Protein AF-A0A9E2DY82-F1 (afdb_monomer_lite)

Secondary structure (DSSP, 8-state):
--B-TT-B-TT-B-TT---TT-B-TT-B-TT-B-TTS-HHHHTTSB-TT-EE-TTPBPPTT--TTTTT-EES--TT--TTSS--PPPPSSS---HHHHHHHHHHHHHTTSS-HHHHHHHHHHTT-

Sequence (125 aa):
GANLSGANLSGLTFYGLNLSGTNLAGAYLYGADLKRLKLSIIGKADLRGAKADADTQWPKGFDPFTAGVIIENVAAFAPGGSAPEPLPAESQVSVADELEKLADLRDRGVLSEEEFAKQKMKLLE

pLDDT: mean 73.88, std 16.03, range [24.8, 89.5]

Foldseek 3Di:
DAECDQPECDLAECAPPQQQQYEPHLYEHELYHAQRPDPNRVVNYQCANYEYEPNRHHHQPDDCVVSNYHYDYCVPPDPPDRPPPDDDDDDDPDLVNVLVVLVVCVVVVVDDPVRSVVVNVVSVD

Radius of gyration: 19.15 Å; chains: 1; bounding box: 29×44×50 Å

Structure (mmCIF, N/CA/C/O backbone):
data_AF-A0A9E2DY82-F1
#
_entry.id   AF-A0A9E2DY82-F1
#
loop_
_atom_site.group_PDB
_atom_site.id
_atom_site.type_symbol
_atom_site.label_atom_id
_atom_site.label_alt_id
_atom_site.label_comp_id
_atom_site.label_asym_id
_atom_site.label_entity_id
_atom_site.label_seq_id
_atom_site.pdbx_PDB_ins_code
_atom_site.Cartn_x
_atom_site.Cartn_y
_atom_site.Cartn_z
_atom_site.occupancy
_atom_site.B_iso_or_equiv
_atom_site.auth_seq_id
_atom_site.auth_comp_id
_atom_site.auth_asym_id
_atom_site.auth_atom_id
_atom_site.pdbx_PDB_model_num
ATOM 1 N N . GLY A 1 1 ? -12.964 -9.161 -13.640 1.00 57.62 1 GLY A N 1
ATOM 2 C CA . GLY A 1 1 ? -11.689 -8.503 -13.321 1.00 57.62 1 GLY A CA 1
ATOM 3 C C . GLY A 1 1 ? -11.072 -7.992 -14.597 1.00 57.62 1 GLY A C 1
ATOM 4 O O . GLY A 1 1 ? -11.188 -8.684 -15.602 1.00 57.62 1 GLY A O 1
ATOM 5 N N . ALA A 1 2 ? -10.467 -6.807 -14.580 1.00 78.44 2 ALA A N 1
ATOM 6 C CA . ALA A 1 2 ? -9.663 -6.336 -15.707 1.00 78.44 2 ALA A CA 1
ATOM 7 C C . ALA A 1 2 ? -8.284 -7.021 -15.687 1.00 78.44 2 ALA A C 1
ATOM 9 O O . ALA A 1 2 ? -7.780 -7.353 -14.612 1.00 78.44 2 ALA A O 1
ATOM 10 N N . ASN A 1 3 ? -7.682 -7.246 -16.858 1.00 84.00 3 ASN A N 1
ATOM 11 C CA . ASN A 1 3 ? -6.301 -7.712 -16.948 1.00 84.00 3 ASN A CA 1
ATOM 12 C C . ASN A 1 3 ? -5.378 -6.513 -17.181 1.00 84.00 3 ASN A C 1
ATOM 14 O O . ASN A 1 3 ? -5.373 -5.940 -18.265 1.00 84.00 3 ASN A O 1
ATOM 18 N N . LEU A 1 4 ? -4.635 -6.138 -16.147 1.00 81.50 4 LEU A N 1
ATOM 19 C CA . LEU A 1 4 ? -3.652 -5.057 -16.135 1.00 81.50 4 LEU A CA 1
ATOM 20 C C . LEU A 1 4 ? -2.255 -5.611 -15.810 1.00 81.50 4 LEU A C 1
ATOM 22 O O . LEU A 1 4 ? -1.402 -4.898 -15.284 1.00 81.50 4 LEU A O 1
ATOM 26 N N . SER A 1 5 ? -2.014 -6.893 -16.100 1.00 86.00 5 SER A N 1
ATOM 27 C CA . SER A 1 5 ? -0.706 -7.508 -15.894 1.00 86.00 5 SER A CA 1
ATOM 28 C C . SER A 1 5 ? 0.361 -6.769 -16.699 1.00 86.00 5 SER A C 1
ATOM 30 O O . SER A 1 5 ? 0.188 -6.580 -17.905 1.00 86.00 5 SER A O 1
ATOM 32 N N . GLY A 1 6 ? 1.451 -6.354 -16.055 1.00 83.12 6 GLY A N 1
ATOM 33 C CA . GLY A 1 6 ? 2.512 -5.576 -16.705 1.00 83.12 6 GLY A CA 1
ATOM 34 C C . GLY A 1 6 ? 2.120 -4.146 -17.097 1.00 83.12 6 GLY A C 1
ATOM 35 O O . GLY A 1 6 ? 2.889 -3.477 -17.786 1.00 83.12 6 GLY A O 1
ATOM 36 N N . ALA A 1 7 ? 0.938 -3.662 -16.698 1.00 86.69 7 ALA A N 1
ATOM 37 C CA . ALA A 1 7 ? 0.521 -2.298 -16.999 1.00 86.69 7 ALA A CA 1
ATOM 38 C C . ALA A 1 7 ? 1.383 -1.283 -16.238 1.00 86.69 7 ALA A C 1
ATOM 40 O O . ALA A 1 7 ? 1.740 -1.495 -15.078 1.00 86.69 7 ALA A O 1
ATOM 41 N N . ASN A 1 8 ? 1.679 -0.155 -16.883 1.00 83.75 8 ASN A N 1
ATOM 42 C CA . ASN A 1 8 ? 2.302 0.975 -16.212 1.00 83.75 8 ASN A CA 1
ATOM 43 C C . ASN A 1 8 ? 1.225 1.834 -15.539 1.00 83.75 8 ASN A C 1
ATOM 45 O O . ASN A 1 8 ? 0.420 2.474 -16.210 1.00 83.75 8 ASN A O 1
ATOM 49 N N . LEU A 1 9 ? 1.217 1.807 -14.213 1.00 81.06 9 LEU A N 1
ATOM 50 C CA . LEU A 1 9 ? 0.270 2.476 -13.327 1.00 81.06 9 LEU A CA 1
ATOM 51 C C . LEU A 1 9 ? 0.976 3.464 -12.385 1.00 81.06 9 LEU A C 1
ATOM 53 O O . LEU A 1 9 ? 0.427 3.863 -11.357 1.00 81.06 9 LEU A O 1
ATOM 57 N N . SER A 1 10 ? 2.203 3.838 -12.738 1.00 81.56 10 SER A N 1
ATOM 58 C CA . SER A 1 10 ? 3.052 4.709 -11.937 1.00 81.56 10 SER A CA 1
ATOM 59 C C . SER A 1 10 ? 2.421 6.097 -11.786 1.00 81.56 10 SER A C 1
ATOM 61 O O . SER A 1 10 ? 1.904 6.654 -12.756 1.00 81.56 10 SER A O 1
ATOM 63 N N . GLY A 1 11 ? 2.440 6.653 -10.575 1.00 75.12 11 GLY A N 1
ATOM 64 C CA . GLY A 1 11 ? 1.909 7.984 -10.261 1.00 75.12 11 GLY A CA 1
ATOM 65 C C . GLY A 1 11 ? 0.383 8.112 -10.324 1.00 75.12 11 GLY A C 1
ATOM 66 O O . GLY A 1 11 ? -0.141 9.217 -10.199 1.00 75.12 11 GLY A O 1
ATOM 67 N N . LEU A 1 12 ? -0.355 7.017 -10.539 1.00 80.88 12 LEU A N 1
ATOM 68 C CA . LEU A 1 12 ? -1.815 7.066 -10.601 1.00 80.88 12 LEU A CA 1
ATOM 69 C C . LEU A 1 12 ? -2.439 7.079 -9.203 1.00 80.88 12 LEU A C 1
ATOM 71 O O . LEU A 1 12 ? -2.032 6.345 -8.302 1.00 80.88 12 LEU A O 1
ATOM 75 N N . THR A 1 13 ? -3.498 7.871 -9.044 1.00 78.56 13 THR A N 1
ATOM 76 C CA . THR A 1 13 ? -4.335 7.873 -7.841 1.00 78.56 13 THR A CA 1
ATOM 77 C C . THR A 1 13 ? -5.499 6.906 -8.019 1.00 78.56 13 THR A C 1
ATOM 79 O O . THR A 1 13 ? -6.373 7.118 -8.858 1.00 78.56 13 THR A O 1
ATOM 82 N N . PHE A 1 14 ? -5.564 5.863 -7.193 1.00 71.25 14 PHE A N 1
ATOM 83 C CA . PHE A 1 14 ? -6.585 4.816 -7.303 1.00 71.25 14 PHE A CA 1
ATOM 84 C C . PHE A 1 14 ? -7.844 5.074 -6.458 1.00 71.25 14 PHE A C 1
ATOM 86 O O . PHE A 1 14 ? -8.596 4.155 -6.137 1.00 71.25 14 PHE A O 1
ATOM 93 N N . TYR A 1 15 ? -8.115 6.329 -6.094 1.00 76.12 15 TYR A N 1
ATOM 94 C CA . TYR A 1 15 ? -9.231 6.694 -5.221 1.00 76.12 15 TYR A CA 1
ATOM 95 C C . TYR A 1 15 ? -10.582 6.147 -5.718 1.00 76.12 15 TYR A C 1
ATOM 97 O O . TYR A 1 15 ? -11.027 6.452 -6.821 1.00 76.12 15 TYR A O 1
ATOM 105 N N . GLY A 1 16 ? -11.246 5.339 -4.884 1.00 63.59 16 GLY A N 1
ATOM 106 C CA . GLY A 1 16 ? -12.587 4.816 -5.167 1.00 63.59 16 GLY A CA 1
ATOM 107 C C . GLY A 1 16 ? -12.667 3.769 -6.286 1.00 63.59 16 GLY A C 1
ATOM 108 O O . GLY A 1 16 ? -13.770 3.326 -6.608 1.00 63.59 16 GLY A O 1
ATOM 109 N N . LEU A 1 17 ? -11.540 3.334 -6.860 1.00 75.69 17 LEU A N 1
ATOM 110 C CA . LEU A 1 17 ? -11.544 2.326 -7.916 1.00 75.69 17 LEU A CA 1
ATOM 111 C C . LEU A 1 17 ? -11.818 0.927 -7.360 1.00 75.69 17 LEU A C 1
ATOM 113 O O . LEU A 1 17 ? -11.239 0.483 -6.366 1.00 75.69 17 LEU A O 1
ATOM 117 N N . ASN A 1 18 ? -12.693 0.197 -8.049 1.00 76.81 18 ASN A N 1
ATOM 118 C CA . ASN A 1 18 ? -12.947 -1.203 -7.755 1.00 76.81 18 ASN A CA 1
ATOM 119 C C . ASN A 1 18 ? -11.945 -2.088 -8.510 1.00 76.81 18 ASN A C 1
ATOM 121 O O . ASN A 1 18 ? -12.213 -2.546 -9.617 1.00 76.81 18 ASN A O 1
ATOM 125 N N . LEU A 1 19 ? -10.790 -2.333 -7.890 1.00 76.06 19 LEU A N 1
ATOM 126 C CA . LEU A 1 19 ? -9.768 -3.269 -8.378 1.00 76.06 19 LEU A CA 1
ATOM 127 C C . LEU A 1 19 ? -10.030 -4.729 -7.954 1.00 76.06 19 LEU A C 1
ATOM 129 O O . LEU A 1 19 ? -9.149 -5.577 -8.077 1.00 76.06 19 LEU A O 1
ATOM 133 N N . SER A 1 20 ? -11.221 -5.045 -7.433 1.00 81.62 20 SER A N 1
ATOM 134 C CA . SER A 1 20 ? -11.528 -6.383 -6.924 1.00 81.62 20 SER A CA 1
ATOM 135 C C . SER A 1 20 ? -11.436 -7.418 -8.046 1.00 81.62 20 SER A C 1
ATOM 137 O O . SER A 1 20 ? -12.207 -7.381 -9.007 1.00 81.62 20 SER A O 1
ATOM 139 N N . GLY A 1 21 ? -10.531 -8.386 -7.899 1.00 81.62 21 GLY A N 1
ATOM 140 C CA . GLY A 1 21 ? -10.309 -9.434 -8.896 1.00 81.62 21 GLY A CA 1
ATOM 141 C C . GLY A 1 21 ? -9.634 -8.937 -10.176 1.00 81.62 21 GLY A C 1
ATOM 142 O O . GLY A 1 21 ? -9.758 -9.587 -11.214 1.00 81.62 21 GLY A O 1
ATOM 143 N N . THR A 1 22 ? -8.986 -7.772 -10.144 1.00 88.00 22 THR A N 1
ATOM 144 C CA . THR A 1 22 ? -8.132 -7.288 -11.233 1.00 88.00 22 THR A CA 1
ATOM 145 C C . THR A 1 22 ? -6.779 -7.992 -11.170 1.00 88.00 22 THR A C 1
ATOM 147 O O . THR A 1 22 ? -6.216 -8.172 -10.090 1.00 88.00 22 THR A O 1
ATOM 150 N N . ASN A 1 23 ? -6.256 -8.388 -12.328 1.00 89.06 23 ASN A N 1
ATOM 151 C CA . ASN A 1 23 ? -4.907 -8.928 -12.430 1.00 89.06 23 ASN A CA 1
ATOM 152 C C . ASN A 1 23 ? -3.915 -7.771 -12.592 1.00 89.06 23 ASN A C 1
ATOM 154 O O . ASN A 1 23 ? -3.929 -7.107 -13.623 1.00 89.06 23 ASN A O 1
ATOM 158 N N . LEU A 1 24 ? -3.090 -7.529 -11.578 1.00 85.38 24 LEU A N 1
ATOM 159 C CA . LEU A 1 24 ? -2.010 -6.538 -11.551 1.00 85.38 24 LEU A CA 1
ATOM 160 C C . LEU A 1 24 ? -0.638 -7.228 -11.486 1.00 85.38 24 LEU A C 1
ATOM 162 O O . LEU A 1 24 ? 0.355 -6.600 -11.120 1.00 85.38 24 LEU A O 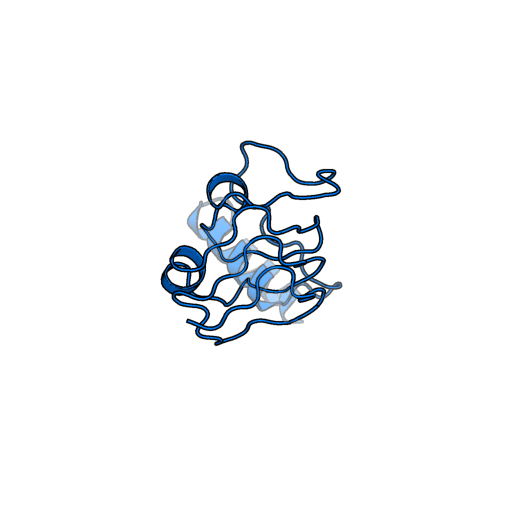1
ATOM 166 N N . ALA A 1 25 ? -0.561 -8.518 -11.828 1.00 88.94 25 ALA A N 1
ATOM 167 C CA . ALA A 1 25 ? 0.687 -9.258 -11.762 1.00 88.94 25 ALA A CA 1
ATOM 168 C C . ALA A 1 25 ? 1.741 -8.597 -12.663 1.00 88.94 25 ALA A C 1
ATOM 170 O O . ALA A 1 25 ? 1.498 -8.346 -13.847 1.00 88.94 25 ALA A O 1
ATOM 171 N N . GLY A 1 26 ? 2.904 -8.271 -12.103 1.00 87.38 26 GLY A N 1
ATOM 172 C CA . GLY A 1 26 ? 3.959 -7.562 -12.833 1.00 87.38 26 GLY A CA 1
ATOM 173 C C . GLY A 1 26 ? 3.676 -6.089 -13.157 1.00 87.38 26 GLY A C 1
ATOM 174 O O . GLY A 1 26 ? 4.452 -5.497 -13.899 1.00 87.38 26 GLY A O 1
ATOM 175 N N . ALA A 1 27 ? 2.582 -5.493 -12.670 1.00 89.50 27 ALA A N 1
ATOM 176 C CA . ALA A 1 27 ? 2.270 -4.086 -12.926 1.00 89.50 27 ALA A CA 1
ATOM 177 C C . ALA A 1 27 ? 3.275 -3.143 -12.245 1.00 89.50 27 ALA A C 1
ATOM 179 O O . ALA A 1 27 ? 3.807 -3.459 -11.182 1.00 89.50 27 ALA A O 1
ATOM 180 N N . TYR A 1 28 ? 3.500 -1.972 -12.836 1.00 88.38 28 TYR A N 1
ATOM 181 C CA . TYR A 1 28 ? 4.381 -0.940 -12.290 1.00 88.38 28 TYR A CA 1
ATOM 182 C C . TYR A 1 28 ? 3.555 0.097 -11.528 1.00 88.38 28 TYR A C 1
ATOM 184 O O . TYR A 1 28 ? 2.731 0.779 -12.127 1.00 88.38 28 TYR A O 1
ATOM 192 N N . LEU A 1 29 ? 3.759 0.202 -10.220 1.00 84.12 29 LEU A N 1
ATOM 193 C CA . LEU A 1 29 ? 3.007 1.035 -9.276 1.00 84.12 29 LEU A CA 1
ATOM 194 C C . LEU A 1 29 ? 3.859 2.161 -8.672 1.00 84.12 29 LEU A C 1
ATOM 196 O O . LEU A 1 29 ? 3.458 2.735 -7.669 1.00 84.12 29 LEU A O 1
ATOM 200 N N . TYR A 1 30 ? 5.013 2.481 -9.259 1.00 85.44 30 TYR A N 1
ATOM 201 C CA . TYR A 1 30 ? 5.941 3.491 -8.739 1.00 85.44 30 TYR A CA 1
ATOM 202 C C . TYR A 1 30 ? 5.233 4.830 -8.471 1.00 85.44 30 TYR A C 1
ATOM 204 O O . TYR A 1 30 ? 4.571 5.366 -9.359 1.00 85.44 30 TYR A O 1
ATOM 212 N N . GLY A 1 31 ? 5.307 5.354 -7.249 1.00 79.94 31 GLY A N 1
ATOM 213 C CA . GLY A 1 31 ? 4.627 6.583 -6.832 1.00 79.94 31 GLY A CA 1
ATOM 214 C C . GLY A 1 31 ? 3.094 6.551 -6.884 1.00 79.94 31 GLY A C 1
ATOM 215 O O . GLY A 1 31 ? 2.464 7.606 -6.844 1.00 79.94 31 GLY A O 1
ATOM 216 N N . ALA A 1 32 ? 2.459 5.384 -7.027 1.00 83.94 32 ALA A N 1
ATOM 217 C CA . ALA A 1 32 ? 1.001 5.292 -7.071 1.00 83.94 32 ALA A CA 1
ATOM 218 C C . ALA A 1 32 ? 0.377 5.553 -5.690 1.00 83.94 32 ALA A C 1
ATOM 220 O O . ALA A 1 32 ? 0.902 5.120 -4.663 1.00 83.94 32 ALA A O 1
ATOM 221 N N . ASP A 1 33 ? -0.791 6.203 -5.662 1.00 83.56 33 ASP A N 1
ATOM 222 C CA . ASP A 1 33 ? -1.539 6.447 -4.425 1.00 83.56 33 ASP A CA 1
ATOM 223 C C . ASP A 1 33 ? -2.724 5.482 -4.287 1.00 83.56 33 ASP A C 1
ATOM 225 O O . ASP A 1 33 ? -3.764 5.624 -4.941 1.00 83.56 33 ASP A O 1
ATOM 229 N N . LEU A 1 34 ? -2.563 4.499 -3.397 1.00 79.94 34 LEU A N 1
ATOM 230 C CA . LEU A 1 34 ? -3.567 3.505 -3.023 1.00 79.94 34 LEU A CA 1
ATOM 231 C C . LEU A 1 34 ? -4.064 3.684 -1.577 1.00 79.94 34 LEU A C 1
ATOM 233 O O . LEU A 1 34 ? -4.843 2.854 -1.104 1.00 79.94 34 LEU A O 1
ATOM 237 N N . LYS A 1 35 ? -3.690 4.763 -0.869 1.00 78.25 35 LYS A N 1
ATOM 238 C CA . LYS A 1 35 ? -4.049 4.990 0.552 1.00 78.25 35 LYS A CA 1
ATOM 239 C C . LYS A 1 35 ? -5.541 4.908 0.820 1.00 78.25 35 LYS A C 1
ATOM 241 O O . LYS A 1 35 ? -5.976 4.466 1.881 1.00 78.25 35 LYS A O 1
ATOM 246 N N . ARG A 1 36 ? -6.331 5.375 -0.145 1.00 74.44 36 ARG A N 1
ATOM 247 C CA . ARG A 1 36 ? -7.791 5.445 -0.052 1.00 74.44 36 ARG A CA 1
ATOM 248 C C . ARG A 1 36 ? -8.502 4.256 -0.698 1.00 74.44 36 ARG A C 1
ATOM 250 O O . ARG A 1 36 ? -9.730 4.275 -0.808 1.00 74.44 36 ARG A O 1
ATOM 257 N N . LEU A 1 37 ? -7.771 3.225 -1.127 1.00 78.94 37 LEU A N 1
ATOM 258 C CA . LEU A 1 37 ? -8.397 1.978 -1.544 1.00 78.94 37 LEU A CA 1
ATOM 259 C C . LEU A 1 37 ? -8.894 1.205 -0.324 1.00 78.94 37 LEU A C 1
ATOM 261 O O . LEU A 1 37 ? -8.244 1.156 0.718 1.00 78.94 37 LEU A O 1
ATOM 265 N N . LYS A 1 38 ? -10.036 0.531 -0.462 1.00 80.50 38 LYS A N 1
ATOM 266 C CA . LYS A 1 38 ? -10.480 -0.397 0.582 1.00 80.50 38 LYS A CA 1
ATOM 267 C C . LYS A 1 38 ? -9.570 -1.625 0.586 1.00 80.50 38 LYS A C 1
ATOM 269 O O . LYS A 1 38 ? -9.370 -2.241 -0.462 1.00 80.50 38 LYS A O 1
ATOM 274 N N . LEU A 1 39 ? -9.122 -2.041 1.772 1.00 76.44 39 LEU A N 1
ATOM 275 C CA . LEU A 1 39 ? -8.293 -3.238 1.957 1.00 76.44 39 LEU A CA 1
ATOM 276 C C . LEU A 1 39 ? -8.927 -4.490 1.322 1.00 76.44 39 LEU A C 1
ATOM 278 O O . LEU A 1 39 ? -8.261 -5.263 0.644 1.00 76.44 39 LEU A O 1
ATOM 282 N N . SER A 1 40 ? -10.250 -4.639 1.448 1.00 82.06 40 SER A N 1
ATOM 283 C CA . SER A 1 40 ? -11.011 -5.754 0.865 1.00 82.06 40 SER A CA 1
ATOM 284 C C . SER A 1 40 ? -11.043 -5.771 -0.670 1.00 82.06 40 SER A C 1
ATOM 286 O O . SER A 1 40 ? -11.409 -6.791 -1.250 1.00 82.06 40 SER A O 1
ATOM 288 N N . ILE A 1 41 ? -10.730 -4.647 -1.325 1.00 81.19 41 ILE A N 1
ATOM 289 C CA . ILE A 1 41 ? -10.668 -4.532 -2.787 1.00 81.19 41 ILE A CA 1
ATOM 290 C C . ILE A 1 41 ? -9.268 -4.925 -3.255 1.00 81.19 41 ILE A C 1
ATOM 292 O O . ILE A 1 41 ? -9.140 -5.835 -4.071 1.00 81.19 41 ILE A O 1
ATOM 296 N N . ILE A 1 42 ? -8.229 -4.286 -2.704 1.00 80.44 42 ILE A N 1
ATOM 297 C CA . ILE A 1 42 ? -6.836 -4.556 -3.087 1.00 80.44 42 ILE A CA 1
ATOM 298 C C . ILE A 1 42 ? -6.391 -5.968 -2.696 1.00 80.44 42 ILE A C 1
ATOM 300 O O . ILE A 1 42 ? -5.696 -6.616 -3.465 1.00 80.44 42 ILE A O 1
ATOM 304 N N . GLY A 1 43 ? -6.874 -6.500 -1.569 1.00 81.38 43 GLY A N 1
ATOM 305 C CA . GLY A 1 43 ? -6.595 -7.876 -1.145 1.00 81.38 43 GLY A CA 1
ATOM 306 C C . GLY A 1 43 ? -7.220 -8.952 -2.042 1.00 81.38 43 GLY A C 1
ATOM 307 O O . GLY A 1 43 ? -6.891 -10.124 -1.907 1.00 81.38 43 GLY A O 1
ATOM 308 N N . LYS A 1 44 ? -8.122 -8.574 -2.959 1.00 85.62 44 LYS A N 1
ATOM 309 C CA . LYS A 1 44 ? -8.663 -9.461 -4.002 1.00 85.62 44 LYS A CA 1
ATOM 310 C C . LYS A 1 44 ? -7.967 -9.285 -5.351 1.00 85.62 44 LYS A C 1
ATOM 312 O O . LYS A 1 44 ? -8.308 -10.004 -6.289 1.00 85.62 44 LYS A O 1
ATOM 317 N N . ALA A 1 45 ? -7.088 -8.297 -5.489 1.00 86.12 45 ALA A N 1
ATOM 318 C CA . ALA A 1 45 ? -6.304 -8.098 -6.696 1.00 86.12 45 ALA A CA 1
ATOM 319 C C . ALA A 1 45 ? -5.065 -9.001 -6.661 1.00 86.12 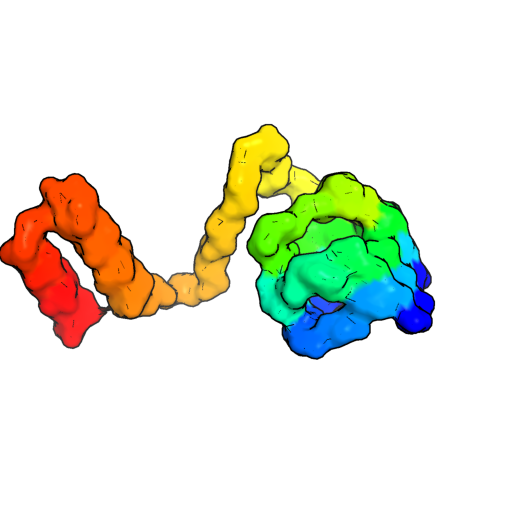45 ALA A C 1
ATOM 321 O O . ALA A 1 45 ? -4.510 -9.270 -5.597 1.00 86.12 45 ALA A O 1
ATOM 322 N N . ASP A 1 46 ? -4.628 -9.464 -7.829 1.00 89.12 46 ASP A N 1
ATOM 323 C CA . ASP A 1 46 ? -3.378 -10.213 -7.940 1.00 89.12 46 ASP A CA 1
ATOM 324 C C . ASP A 1 46 ? -2.221 -9.238 -8.149 1.00 89.12 46 ASP A C 1
ATOM 326 O O . ASP A 1 46 ? -2.106 -8.653 -9.219 1.00 89.12 46 ASP A O 1
ATOM 330 N N . LEU A 1 47 ? -1.395 -9.041 -7.124 1.00 85.12 47 LEU A N 1
ATOM 331 C CA . LEU A 1 47 ? -0.255 -8.116 -7.129 1.00 85.12 47 LEU A CA 1
ATOM 332 C C . LEU A 1 47 ? 1.093 -8.844 -7.215 1.00 85.12 47 LEU A C 1
ATOM 334 O O . LEU A 1 47 ? 2.146 -8.239 -7.012 1.00 85.12 47 LEU A O 1
ATOM 338 N N . ARG A 1 48 ? 1.089 -10.147 -7.517 1.00 89.12 48 ARG A N 1
ATOM 339 C CA . ARG A 1 48 ? 2.314 -10.950 -7.537 1.00 89.12 48 ARG A CA 1
ATOM 340 C C . ARG A 1 48 ? 3.287 -10.430 -8.590 1.00 89.12 48 ARG A C 1
ATOM 342 O O . ARG A 1 48 ? 2.955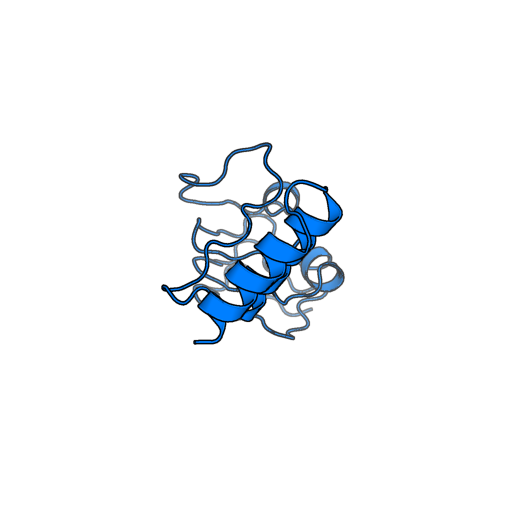 -10.304 -9.767 1.00 89.12 48 ARG A O 1
ATOM 349 N N . GLY A 1 49 ? 4.505 -10.129 -8.161 1.00 86.25 49 GLY A N 1
ATOM 350 C CA . GLY A 1 49 ? 5.546 -9.561 -9.010 1.00 86.25 49 GLY A CA 1
ATOM 351 C C . GLY A 1 49 ? 5.289 -8.116 -9.438 1.00 86.25 49 GLY A C 1
ATOM 352 O O . GLY A 1 49 ? 6.061 -7.607 -10.246 1.00 86.25 49 GLY A O 1
ATOM 353 N N . ALA A 1 50 ? 4.234 -7.457 -8.939 1.00 88.00 50 ALA A N 1
ATOM 354 C CA . ALA A 1 50 ? 4.047 -6.027 -9.157 1.00 88.00 50 ALA A CA 1
ATOM 355 C C . ALA A 1 50 ? 5.240 -5.270 -8.576 1.00 88.00 50 ALA A C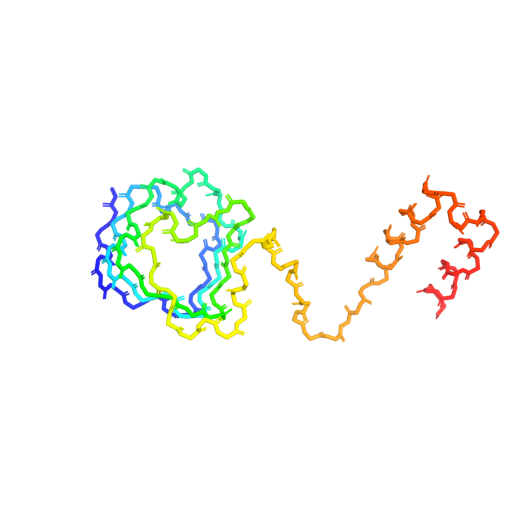 1
ATOM 357 O O . ALA A 1 50 ? 5.788 -5.669 -7.552 1.00 88.00 50 ALA A O 1
ATOM 358 N N . LYS A 1 51 ? 5.653 -4.194 -9.231 1.00 87.56 51 LYS A N 1
ATOM 359 C CA . LYS A 1 51 ? 6.812 -3.402 -8.842 1.00 87.56 51 LYS A CA 1
ATOM 360 C C . LYS A 1 51 ? 6.361 -2.071 -8.280 1.00 87.56 51 LYS A C 1
ATOM 362 O O . LYS A 1 51 ? 5.549 -1.398 -8.900 1.00 87.56 51 LYS A O 1
ATOM 367 N N . ALA A 1 52 ? 6.884 -1.698 -7.128 1.00 85.06 52 ALA A N 1
ATOM 368 C CA . ALA A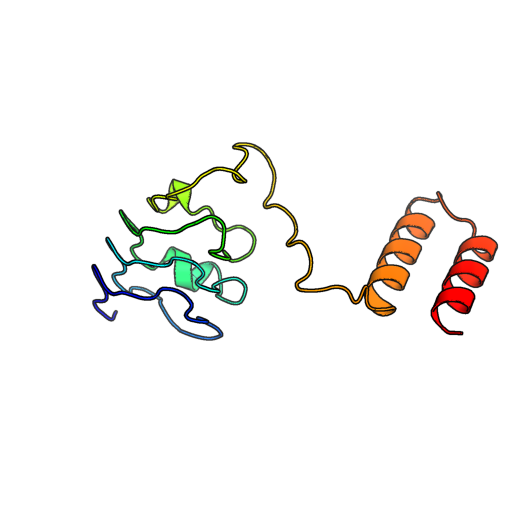 1 52 ? 6.583 -0.442 -6.459 1.00 85.06 52 ALA A CA 1
ATOM 369 C C . ALA A 1 52 ? 7.874 0.167 -5.905 1.00 85.06 52 ALA A C 1
ATOM 371 O O . ALA A 1 52 ? 8.923 -0.469 -5.930 1.00 85.06 52 ALA A O 1
ATOM 372 N N . ASP A 1 53 ? 7.803 1.399 -5.428 1.00 83.25 53 ASP A N 1
ATOM 373 C CA . ASP A 1 53 ? 8.909 2.136 -4.811 1.00 83.25 53 ASP A CA 1
ATOM 374 C C . ASP A 1 53 ? 8.508 2.676 -3.430 1.00 83.25 53 ASP A C 1
ATOM 376 O O . ASP A 1 53 ? 7.403 2.431 -2.939 1.00 83.25 53 ASP A O 1
ATOM 380 N N . ALA A 1 54 ? 9.423 3.408 -2.791 1.00 80.31 54 ALA A N 1
ATOM 381 C CA . ALA A 1 54 ? 9.169 4.091 -1.525 1.00 80.31 54 ALA A CA 1
ATOM 382 C C . ALA A 1 54 ? 8.101 5.198 -1.637 1.00 80.31 54 ALA A C 1
ATOM 384 O O . ALA A 1 54 ? 7.449 5.522 -0.644 1.00 80.31 54 ALA A O 1
ATOM 385 N N . ASP A 1 55 ? 7.901 5.754 -2.832 1.00 78.94 55 ASP A N 1
ATOM 386 C CA . ASP A 1 55 ? 6.881 6.765 -3.109 1.00 78.94 55 ASP A CA 1
ATOM 387 C C . ASP A 1 55 ? 5.475 6.161 -3.232 1.00 78.94 55 ASP A C 1
ATOM 389 O O . ASP A 1 55 ? 4.476 6.870 -3.098 1.00 78.94 55 ASP A O 1
ATOM 393 N N . THR A 1 56 ? 5.365 4.846 -3.429 1.00 82.25 56 THR A N 1
ATOM 394 C CA . THR A 1 56 ? 4.085 4.144 -3.538 1.00 82.25 56 THR A CA 1
ATOM 395 C C . THR A 1 56 ? 3.366 4.113 -2.192 1.00 82.25 56 THR A C 1
ATOM 397 O O . THR A 1 56 ? 3.868 3.596 -1.192 1.00 82.25 56 THR A O 1
ATOM 400 N N . GLN A 1 57 ? 2.140 4.624 -2.166 1.00 84.00 57 GLN A N 1
ATOM 401 C CA . GLN A 1 57 ? 1.369 4.776 -0.943 1.00 84.00 57 GLN A CA 1
ATOM 402 C C . GLN A 1 57 ? 0.320 3.668 -0.809 1.00 84.00 57 GLN A C 1
ATOM 404 O O . GLN A 1 57 ? -0.614 3.581 -1.603 1.00 84.00 57 GLN A O 1
ATOM 409 N N . TRP A 1 58 ? 0.435 2.838 0.226 1.00 81.56 58 TRP A N 1
ATOM 410 C CA . TRP A 1 58 ? -0.457 1.696 0.454 1.00 81.56 58 TRP A CA 1
ATOM 411 C C . TRP A 1 58 ? -1.603 2.026 1.422 1.00 81.56 58 TRP A C 1
ATOM 413 O O . TRP A 1 58 ? -1.466 2.912 2.271 1.00 81.56 58 TRP A O 1
ATOM 423 N N . PRO A 1 59 ? -2.748 1.324 1.332 1.00 78.50 59 PRO A N 1
ATOM 424 C CA . PRO A 1 59 ? -3.819 1.479 2.305 1.00 78.50 59 PRO A CA 1
ATOM 425 C C . PRO A 1 59 ? -3.401 0.948 3.681 1.00 78.50 59 PRO A C 1
ATOM 427 O O . PRO A 1 59 ? -2.617 0.006 3.803 1.00 78.50 59 PRO A O 1
ATOM 430 N N . LYS A 1 60 ? -3.954 1.545 4.741 1.00 78.44 60 LYS A N 1
ATOM 431 C CA . LYS A 1 60 ? -3.645 1.164 6.126 1.00 78.44 60 LYS A CA 1
ATOM 432 C C . LYS A 1 60 ? -3.963 -0.319 6.367 1.00 78.44 60 LYS A C 1
ATOM 434 O O . LYS A 1 60 ? -5.079 -0.763 6.100 1.00 78.44 60 LYS A O 1
ATOM 439 N N . GLY A 1 61 ? -2.989 -1.058 6.900 1.00 78.38 61 GLY A N 1
ATOM 440 C CA . GLY A 1 61 ? -3.108 -2.495 7.180 1.00 78.38 61 GLY A CA 1
ATOM 441 C C . GLY A 1 61 ? -2.940 -3.403 5.957 1.00 78.38 61 GLY A C 1
ATOM 442 O O . GLY A 1 61 ? -3.305 -4.572 6.029 1.00 78.38 61 GLY A O 1
ATOM 443 N N . PHE A 1 62 ? -2.445 -2.878 4.832 1.00 80.50 62 PHE A N 1
ATOM 444 C CA . PHE A 1 62 ? -2.059 -3.683 3.679 1.00 80.50 62 PHE A CA 1
ATOM 445 C C . PHE A 1 62 ? -0.557 -3.960 3.679 1.00 80.50 62 PHE A C 1
ATOM 447 O O . PHE A 1 62 ? 0.244 -3.028 3.731 1.00 80.50 62 PHE A O 1
ATOM 454 N N . ASP A 1 63 ? -0.194 -5.233 3.539 1.00 82.75 63 ASP A N 1
ATOM 455 C CA . ASP A 1 63 ? 1.192 -5.682 3.451 1.00 82.75 63 ASP A CA 1
ATOM 456 C C . ASP A 1 63 ? 1.576 -5.980 1.990 1.00 82.75 63 ASP A C 1
ATOM 458 O O . ASP A 1 63 ? 1.240 -7.053 1.471 1.00 82.75 63 ASP A O 1
ATOM 462 N N . PRO A 1 64 ? 2.308 -5.081 1.302 1.00 77.88 64 PRO A N 1
ATOM 463 C CA . PRO A 1 64 ? 2.708 -5.300 -0.090 1.00 77.88 64 PRO A CA 1
ATOM 464 C C . PRO A 1 64 ? 3.631 -6.513 -0.254 1.00 77.88 64 PRO A C 1
ATOM 466 O O . PRO A 1 64 ? 3.517 -7.253 -1.228 1.00 77.88 64 PRO A O 1
ATOM 469 N N . PHE A 1 65 ? 4.481 -6.784 0.736 1.00 80.56 65 PHE A N 1
ATOM 470 C CA . PHE A 1 65 ? 5.384 -7.938 0.742 1.00 80.56 65 PHE A CA 1
ATOM 471 C C . PHE A 1 65 ? 4.618 -9.262 0.751 1.00 80.56 65 PHE A C 1
ATOM 473 O O . PHE A 1 65 ? 4.904 -10.151 -0.049 1.00 80.56 65 PHE A O 1
ATOM 480 N N . THR A 1 66 ? 3.593 -9.373 1.600 1.00 82.69 66 THR A N 1
ATOM 481 C CA . THR A 1 66 ? 2.726 -10.560 1.678 1.00 82.69 66 THR A CA 1
ATOM 482 C C . THR A 1 66 ? 1.896 -10.735 0.408 1.00 82.69 66 THR A C 1
ATOM 484 O O . THR A 1 66 ? 1.624 -11.859 -0.008 1.00 82.69 66 THR A O 1
ATOM 487 N N . ALA A 1 67 ? 1.533 -9.632 -0.250 1.00 80.69 67 ALA A N 1
ATOM 488 C CA . ALA A 1 67 ? 0.846 -9.650 -1.538 1.00 80.69 67 ALA A CA 1
ATOM 489 C C . ALA A 1 67 ? 1.756 -10.034 -2.728 1.00 80.69 67 ALA A C 1
ATOM 491 O O . ALA A 1 67 ? 1.262 -10.216 -3.842 1.00 80.69 67 ALA A O 1
ATOM 492 N N . GLY A 1 68 ? 3.069 -10.186 -2.510 1.00 84.81 68 GLY A N 1
ATOM 493 C CA . GLY A 1 68 ? 4.043 -10.539 -3.544 1.00 84.81 68 GLY A CA 1
ATOM 494 C C . GLY A 1 68 ? 4.537 -9.351 -4.372 1.00 84.81 68 GLY A C 1
ATOM 495 O O . GLY A 1 68 ? 5.038 -9.561 -5.476 1.00 84.81 68 GLY A O 1
ATOM 496 N N . VAL A 1 69 ? 4.389 -8.125 -3.864 1.00 85.12 69 VAL A N 1
ATOM 497 C CA . VAL A 1 69 ? 4.904 -6.903 -4.491 1.00 85.12 69 VAL A CA 1
ATOM 498 C C . VAL A 1 69 ? 6.409 -6.791 -4.251 1.00 85.12 69 VAL A C 1
ATOM 500 O O . VAL A 1 69 ? 6.906 -7.011 -3.147 1.00 85.12 69 VAL A O 1
ATOM 503 N N . ILE A 1 70 ? 7.133 -6.409 -5.293 1.00 85.75 70 ILE A N 1
ATOM 504 C CA . ILE A 1 70 ? 8.563 -6.134 -5.292 1.00 85.75 70 ILE A CA 1
ATOM 505 C C . ILE A 1 70 ? 8.748 -4.625 -5.119 1.00 85.75 70 ILE A C 1
ATOM 507 O O . ILE A 1 70 ? 8.458 -3.852 -6.028 1.00 85.75 70 ILE A O 1
ATOM 511 N N . ILE A 1 71 ? 9.234 -4.197 -3.955 1.00 80.44 71 ILE A N 1
ATOM 512 C CA . ILE A 1 71 ? 9.586 -2.794 -3.710 1.00 80.44 71 ILE A CA 1
ATOM 513 C C . ILE A 1 71 ? 11.032 -2.580 -4.180 1.00 80.44 71 ILE A C 1
ATOM 515 O O . ILE A 1 71 ? 11.976 -3.068 -3.558 1.00 80.44 71 ILE A O 1
ATOM 519 N N . GLU A 1 72 ? 11.217 -1.879 -5.294 1.00 73.38 72 GLU A N 1
ATOM 520 C CA . GLU A 1 72 ? 12.523 -1.458 -5.797 1.00 73.38 72 GLU A CA 1
ATOM 521 C C . GLU A 1 72 ? 12.874 -0.112 -5.130 1.00 73.38 72 GLU A C 1
ATOM 523 O O . GLU A 1 72 ? 12.081 0.821 -5.162 1.00 73.38 72 GLU A O 1
ATOM 528 N N . ASN A 1 73 ? 14.049 -0.025 -4.487 1.00 62.50 73 ASN A N 1
ATOM 529 C CA . ASN A 1 73 ? 14.482 1.070 -3.593 1.00 62.50 73 ASN A CA 1
ATOM 530 C C . ASN A 1 73 ? 13.866 1.047 -2.169 1.00 62.50 73 ASN A C 1
ATOM 532 O O . ASN A 1 73 ? 13.104 1.918 -1.762 1.00 62.50 73 ASN A O 1
ATOM 536 N N . VAL A 1 74 ? 14.265 0.048 -1.373 1.00 56.00 74 VAL A N 1
ATOM 537 C CA . VAL A 1 74 ? 13.827 -0.205 0.021 1.00 56.00 74 VAL A CA 1
ATOM 538 C C . VAL A 1 74 ? 14.373 0.796 1.062 1.00 56.00 74 VAL A C 1
ATOM 540 O O . VAL A 1 74 ? 14.203 0.586 2.257 1.00 56.00 74 VAL A O 1
ATOM 543 N N . ALA A 1 75 ? 14.976 1.922 0.663 1.00 49.44 75 ALA A N 1
ATOM 544 C CA . ALA A 1 75 ? 15.689 2.828 1.577 1.00 49.44 75 ALA A CA 1
ATOM 545 C C . ALA A 1 75 ? 14.875 3.336 2.796 1.00 49.44 75 ALA A C 1
ATOM 547 O O . ALA A 1 75 ? 15.476 3.751 3.783 1.00 49.44 75 ALA A O 1
ATOM 548 N N . ALA A 1 76 ? 13.538 3.256 2.773 1.00 48.16 76 ALA A N 1
ATOM 549 C CA . ALA A 1 76 ? 12.662 3.640 3.885 1.00 48.16 76 ALA A CA 1
ATOM 550 C C . ALA A 1 76 ? 11.851 2.484 4.515 1.00 48.16 76 ALA A C 1
ATOM 552 O O . ALA A 1 76 ? 11.112 2.710 5.473 1.00 48.16 76 ALA A O 1
ATOM 553 N N . PHE A 1 77 ? 11.954 1.250 4.007 1.00 45.59 77 PHE A N 1
ATOM 554 C CA . PHE A 1 77 ? 11.086 0.153 4.443 1.00 45.59 77 PHE A CA 1
ATOM 555 C C . PHE A 1 77 ? 11.766 -0.707 5.518 1.00 45.59 77 PHE A C 1
ATOM 557 O O . PHE A 1 77 ? 12.352 -1.750 5.233 1.00 45.59 77 PHE A O 1
ATOM 564 N N . ALA A 1 78 ? 11.714 -0.261 6.775 1.00 40.16 78 ALA A N 1
ATOM 565 C CA . ALA A 1 78 ? 12.166 -1.066 7.907 1.00 40.16 78 ALA A CA 1
ATOM 566 C C . ALA A 1 78 ? 11.210 -2.261 8.130 1.00 40.16 78 ALA A C 1
ATOM 568 O O . ALA A 1 78 ? 10.015 -2.047 8.358 1.00 40.16 78 ALA A O 1
ATOM 569 N N . PRO A 1 79 ? 11.692 -3.520 8.102 1.00 37.03 79 PRO A N 1
ATOM 570 C CA . PRO A 1 79 ? 10.850 -4.680 8.359 1.00 37.03 79 PRO A CA 1
ATOM 571 C C . PRO A 1 79 ? 10.623 -4.788 9.871 1.00 37.03 79 PRO A C 1
ATOM 573 O O . PRO A 1 79 ? 11.515 -5.185 10.615 1.00 37.03 79 PRO A O 1
ATOM 576 N N . GLY A 1 80 ? 9.440 -4.392 10.340 1.00 41.09 80 GLY A N 1
ATOM 577 C CA . GLY A 1 80 ? 9.049 -4.521 11.752 1.00 41.09 80 GLY A CA 1
ATOM 578 C C . GLY A 1 80 ? 8.323 -3.320 12.356 1.00 41.09 80 GLY A C 1
ATOM 579 O O . GLY A 1 80 ? 7.858 -3.409 13.488 1.00 41.09 80 GLY A O 1
ATOM 580 N N . GLY A 1 81 ? 8.189 -2.211 11.629 1.00 35.94 81 GLY A N 1
ATOM 581 C CA . GLY A 1 81 ? 7.355 -1.091 12.051 1.00 35.94 81 GLY A CA 1
ATOM 582 C C . GLY A 1 81 ? 5.978 -1.191 11.416 1.00 35.94 81 GLY A C 1
ATOM 583 O O . GLY A 1 81 ? 5.879 -1.305 10.195 1.00 35.94 81 GLY A O 1
ATOM 584 N N . SER A 1 82 ? 4.917 -1.100 12.223 1.00 37.41 82 SER A N 1
ATOM 585 C CA . SER A 1 82 ? 3.637 -0.550 11.765 1.00 37.41 82 SER A CA 1
ATOM 586 C C . SER A 1 82 ? 3.922 0.578 10.779 1.00 37.41 82 SER A C 1
ATOM 588 O O . SER A 1 82 ? 4.765 1.420 11.091 1.00 37.41 82 SER A O 1
ATOM 590 N N . ALA A 1 83 ? 3.283 0.524 9.605 1.00 43.50 83 ALA A N 1
ATOM 591 C CA . ALA A 1 83 ? 3.426 1.478 8.507 1.00 43.50 83 ALA A CA 1
ATOM 592 C C . ALA A 1 83 ? 3.887 2.859 9.002 1.00 43.50 83 ALA A C 1
ATOM 594 O O . ALA A 1 83 ? 3.229 3.378 9.911 1.00 43.50 83 ALA A O 1
ATOM 595 N N . PRO A 1 84 ? 4.970 3.451 8.454 1.00 35.81 84 PRO A N 1
ATOM 596 C CA . PRO A 1 84 ? 5.309 4.820 8.798 1.00 35.81 84 PRO A CA 1
ATOM 597 C C . PRO A 1 84 ? 4.055 5.652 8.549 1.00 35.81 84 PRO A C 1
ATOM 599 O O . PRO A 1 84 ? 3.529 5.693 7.433 1.00 35.81 84 PRO A O 1
ATOM 602 N N . GLU A 1 85 ? 3.517 6.216 9.628 1.00 34.50 85 GLU A N 1
ATOM 603 C CA . GLU A 1 85 ? 2.470 7.218 9.558 1.00 34.50 85 GLU A CA 1
ATOM 604 C C . GLU A 1 85 ? 2.941 8.237 8.514 1.00 34.50 85 GLU A C 1
ATOM 606 O O . GLU A 1 85 ? 4.098 8.668 8.584 1.00 34.50 85 GLU A O 1
ATOM 611 N N . PRO A 1 86 ? 2.155 8.497 7.456 1.00 35.88 86 PRO A N 1
ATOM 612 C CA . PRO A 1 86 ? 2.654 9.247 6.321 1.00 35.88 86 PRO A CA 1
ATOM 613 C C . PRO A 1 86 ? 3.105 10.614 6.820 1.00 35.88 86 PRO A C 1
ATOM 615 O O . PRO A 1 86 ? 2.286 11.386 7.316 1.00 35.88 86 PRO A O 1
ATOM 618 N N . LEU A 1 87 ? 4.401 10.910 6.678 1.00 24.80 87 LEU A N 1
ATOM 619 C CA . LEU A 1 87 ? 4.871 12.280 6.806 1.00 24.80 87 LEU A CA 1
ATOM 620 C C . LEU A 1 87 ? 4.022 13.130 5.848 1.00 24.80 87 LEU A C 1
ATOM 622 O O . LEU A 1 87 ? 3.826 12.732 4.691 1.00 24.80 87 LEU A O 1
ATOM 626 N N . PRO A 1 88 ? 3.448 14.239 6.339 1.00 32.62 88 PRO A N 1
ATOM 627 C CA . PRO A 1 88 ? 2.531 15.047 5.564 1.00 32.62 88 PRO A CA 1
ATOM 628 C C . PRO A 1 88 ? 3.267 15.566 4.334 1.00 32.62 88 PRO A C 1
ATOM 630 O O . PRO A 1 88 ? 4.405 16.034 4.421 1.00 32.62 88 PRO A O 1
ATOM 633 N N . ALA A 1 89 ? 2.598 15.480 3.187 1.00 39.72 89 ALA A N 1
ATOM 634 C CA . ALA A 1 89 ? 2.960 16.288 2.041 1.00 39.72 89 ALA A CA 1
ATOM 635 C C . ALA A 1 89 ? 2.991 17.749 2.513 1.00 39.72 89 ALA A C 1
ATOM 637 O O . ALA A 1 89 ? 1.981 18.273 2.967 1.00 39.72 89 ALA A O 1
ATOM 638 N N . GLU A 1 90 ? 4.176 18.348 2.469 1.00 33.12 90 GLU A N 1
ATOM 639 C CA . GLU A 1 90 ? 4.389 19.793 2.435 1.00 33.12 90 GLU A CA 1
ATOM 640 C C . GLU A 1 90 ? 3.688 20.601 3.546 1.00 33.12 90 GLU A C 1
ATOM 642 O O . GLU A 1 90 ? 2.629 21.188 3.373 1.00 33.12 90 GLU A O 1
ATOM 647 N N . SER A 1 91 ? 4.362 20.691 4.695 1.00 39.47 91 SER A N 1
ATOM 648 C CA . SER A 1 91 ? 4.469 21.913 5.506 1.00 39.47 91 SER A CA 1
ATOM 649 C C . SER A 1 91 ? 3.207 22.777 5.682 1.00 39.47 91 SER A C 1
ATOM 651 O O . SER A 1 91 ? 3.268 23.985 5.472 1.00 39.47 91 SER A O 1
ATOM 653 N N . GLN A 1 92 ? 2.109 22.202 6.171 1.00 41.38 92 GLN A N 1
ATOM 654 C CA . GLN A 1 92 ? 1.148 22.907 7.028 1.00 41.38 92 GLN A CA 1
ATOM 655 C C . GLN A 1 92 ? 0.629 21.920 8.077 1.00 41.38 92 GLN A C 1
ATOM 657 O O . GLN A 1 92 ? -0.272 21.128 7.804 1.00 41.38 92 GLN A O 1
ATOM 662 N N . VAL A 1 93 ? 1.212 21.939 9.282 1.00 53.59 93 VAL A N 1
ATOM 663 C CA . VAL A 1 93 ? 0.585 21.290 10.441 1.00 53.59 93 VAL A CA 1
ATOM 664 C C . VAL A 1 93 ? -0.747 22.002 10.640 1.00 53.59 93 VAL A C 1
ATOM 666 O O . VAL A 1 93 ? -0.791 23.186 10.969 1.00 53.59 93 VAL A O 1
ATOM 669 N N . SER A 1 94 ? -1.838 21.319 10.307 1.00 57.62 94 SER A N 1
ATOM 670 C CA . SER A 1 94 ? -3.169 21.898 10.425 1.00 57.62 94 SER A CA 1
ATOM 671 C C . SER A 1 94 ? -3.482 22.068 11.906 1.00 57.62 94 SER A C 1
ATOM 673 O O . SER A 1 94 ? -3.256 21.154 12.693 1.00 57.62 94 SER A O 1
ATOM 675 N N . VAL A 1 95 ? -4.057 23.211 12.284 1.00 68.62 95 VAL A N 1
ATOM 676 C CA . VAL A 1 95 ? -4.471 23.504 13.670 1.00 68.62 95 VAL A CA 1
ATOM 677 C C . VAL A 1 95 ? -5.301 22.353 14.266 1.00 68.62 95 VAL A C 1
ATOM 679 O O . VAL A 1 95 ? -5.193 22.056 15.450 1.00 68.62 95 VAL A O 1
ATOM 682 N N . ALA A 1 96 ? -6.072 21.642 13.436 1.00 70.56 96 ALA A N 1
ATOM 683 C CA . ALA A 1 96 ? -6.832 20.453 13.823 1.00 70.56 96 ALA A CA 1
ATOM 684 C C . ALA A 1 96 ? -5.963 19.284 14.333 1.00 70.56 96 ALA A C 1
ATOM 686 O O . ALA A 1 96 ? -6.301 18.689 15.353 1.00 70.56 96 ALA A O 1
ATOM 687 N N . ASP A 1 97 ? -4.842 18.994 13.672 1.00 70.00 97 ASP A N 1
ATOM 688 C CA . ASP A 1 97 ? -3.904 17.927 14.055 1.00 70.00 97 ASP A CA 1
ATOM 689 C C . ASP A 1 97 ? -3.207 18.258 15.382 1.00 70.00 97 ASP A C 1
ATOM 691 O O . ASP A 1 97 ? -3.052 17.410 16.263 1.00 70.00 97 ASP A O 1
ATOM 695 N N . GLU A 1 98 ? -2.831 19.526 15.572 1.00 75.94 98 GLU A N 1
ATOM 696 C CA . GLU A 1 98 ? -2.187 19.966 16.809 1.00 75.94 98 GLU A CA 1
ATOM 697 C C . GLU A 1 98 ? -3.173 19.962 17.991 1.00 75.94 98 GLU A C 1
ATOM 699 O O . GLU A 1 98 ? -2.810 19.562 19.098 1.00 75.94 98 GLU A O 1
ATOM 704 N N . LEU A 1 99 ? -4.449 20.296 17.758 1.00 76.69 99 LEU A N 1
ATOM 705 C CA . LEU A 1 99 ? -5.512 20.152 18.758 1.00 76.69 99 LEU A CA 1
ATOM 706 C C . LEU A 1 99 ? -5.774 18.691 19.139 1.00 76.69 99 LEU A C 1
ATOM 708 O O . LEU A 1 99 ? -5.998 18.412 20.319 1.00 76.69 99 LEU A O 1
ATOM 712 N N . GLU A 1 100 ? -5.733 17.768 18.176 1.00 81.06 100 GLU A N 1
ATOM 713 C CA . GLU A 1 100 ? -5.897 16.333 18.431 1.00 81.06 100 GLU A CA 1
ATOM 714 C C . GLU A 1 100 ? -4.742 15.795 19.287 1.00 81.06 100 GLU A C 1
ATOM 716 O O . GLU A 1 100 ? -4.965 15.125 20.298 1.00 81.06 100 GLU A O 1
ATOM 721 N N . LYS A 1 101 ? -3.508 16.204 18.978 1.00 79.56 101 LYS A N 1
ATOM 722 C CA . LYS A 1 101 ? -2.320 15.846 19.761 1.00 79.56 101 LYS A CA 1
ATOM 723 C C . LYS A 1 101 ? -2.358 16.400 21.185 1.00 79.56 101 LYS A C 1
ATOM 725 O O . LYS A 1 101 ? -1.976 15.716 22.133 1.00 79.56 101 LYS A O 1
ATOM 730 N N . LEU A 1 102 ? -2.831 17.633 21.362 1.00 81.25 102 LEU A N 1
ATOM 731 C CA . LEU A 1 102 ? -3.020 18.213 22.692 1.00 81.25 102 LEU A CA 1
ATOM 732 C C . LEU A 1 102 ? -4.103 17.466 23.483 1.00 81.25 102 LEU A C 1
ATOM 734 O O . LEU A 1 102 ? -3.974 17.316 24.699 1.00 81.25 102 LEU A O 1
ATOM 738 N N . ALA A 1 103 ? -5.153 16.985 22.809 1.00 80.38 103 ALA A N 1
ATOM 739 C CA . ALA A 1 103 ? -6.225 16.229 23.446 1.00 80.38 103 ALA A CA 1
ATOM 740 C C . ALA A 1 103 ? -5.733 14.855 23.927 1.00 80.38 103 ALA A C 1
ATOM 742 O O . ALA A 1 103 ? -6.049 14.483 25.057 1.00 80.38 103 ALA A O 1
ATOM 743 N N . ASP A 1 104 ? -4.905 14.165 23.135 1.00 82.50 104 ASP A N 1
ATOM 744 C CA . ASP A 1 104 ? -4.227 12.918 23.530 1.00 82.50 104 ASP A CA 1
ATOM 745 C C . ASP A 1 104 ? -3.328 13.123 24.759 1.00 82.50 104 ASP A C 1
ATOM 747 O O . ASP A 1 104 ? -3.397 12.378 25.736 1.00 82.50 104 ASP A O 1
ATOM 751 N N . LEU A 1 105 ? -2.521 14.188 24.763 1.00 80.69 105 LEU A N 1
ATOM 752 C CA . LEU A 1 105 ? -1.618 14.487 25.879 1.00 80.69 105 LEU A CA 1
ATOM 753 C C . LEU A 1 105 ? -2.366 14.826 27.175 1.00 80.69 105 LEU A C 1
ATOM 755 O O . LEU A 1 105 ? -1.904 14.472 28.263 1.00 80.69 105 LEU A O 1
ATOM 759 N N . ARG A 1 106 ? -3.523 15.487 27.068 1.00 81.31 106 ARG A N 1
ATOM 760 C CA . ARG A 1 106 ? -4.419 15.729 28.204 1.00 81.31 106 ARG A CA 1
ATOM 761 C C . ARG A 1 106 ? -5.033 14.424 28.712 1.00 81.31 106 ARG A C 1
ATOM 763 O O . ARG A 1 106 ? -5.052 14.206 29.917 1.00 81.31 106 ARG A O 1
ATOM 770 N N . ASP A 1 107 ? -5.515 13.561 27.817 1.00 81.62 107 ASP A N 1
ATOM 771 C CA . ASP A 1 107 ? -6.133 12.274 28.182 1.00 81.62 107 ASP A CA 1
ATOM 772 C C . ASP A 1 107 ? -5.142 11.357 28.916 1.00 81.62 107 ASP A C 1
ATOM 774 O O . ASP A 1 107 ? -5.471 10.685 29.890 1.00 81.62 107 ASP A O 1
ATOM 778 N N . ARG A 1 108 ? -3.867 11.444 28.529 1.00 81.75 108 ARG A N 1
ATOM 779 C CA . ARG A 1 108 ? -2.748 10.749 29.176 1.00 81.75 108 ARG A CA 1
ATOM 780 C C . ARG A 1 108 ? -2.280 11.394 30.486 1.00 81.75 108 ARG A C 1
ATOM 782 O O . ARG A 1 108 ? -1.334 10.893 31.092 1.00 81.75 108 ARG A O 1
ATOM 789 N N . GLY A 1 109 ? -2.893 12.502 30.911 1.00 79.56 109 GLY A N 1
ATOM 790 C CA . GLY A 1 109 ? -2.544 13.231 32.135 1.00 79.56 109 GLY A CA 1
ATOM 791 C C . GLY A 1 109 ? -1.189 13.943 32.084 1.00 79.56 109 GLY A C 1
ATOM 792 O O . GLY A 1 109 ? -0.663 14.334 33.123 1.00 79.56 109 GLY A O 1
ATOM 793 N N . VAL A 1 110 ? -0.606 14.094 30.890 1.00 84.25 110 VAL A N 1
ATOM 794 C CA . VAL A 1 110 ? 0.684 14.772 30.675 1.00 84.25 110 VAL A CA 1
ATOM 795 C C . VAL A 1 110 ? 0.498 16.290 30.651 1.00 84.25 110 VAL A C 1
ATOM 797 O O . VAL A 1 110 ? 1.393 17.027 31.056 1.00 84.25 110 VAL A O 1
ATOM 800 N N . LEU A 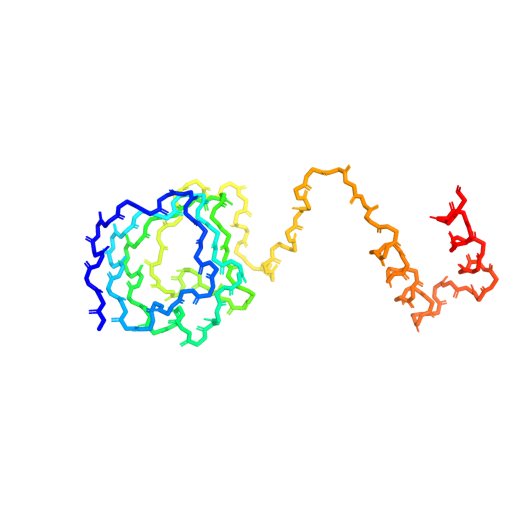1 111 ? -0.673 16.756 30.204 1.00 76.94 111 LEU A N 1
ATOM 801 C CA . LEU A 1 111 ? -1.063 18.163 30.246 1.00 76.94 111 LEU A CA 1
ATOM 802 C C . LEU A 1 111 ? -2.238 18.390 31.201 1.00 76.94 111 LEU A C 1
ATOM 804 O O . LEU A 1 111 ? -3.278 17.742 31.092 1.00 76.94 111 LEU A O 1
ATOM 808 N N . SER A 1 112 ? -2.091 19.389 32.069 1.00 84.06 112 SER A N 1
ATOM 809 C CA . SER A 1 112 ? -3.196 19.958 32.844 1.00 84.06 112 SER A CA 1
ATOM 810 C C . SER A 1 112 ? -4.145 20.750 31.939 1.00 84.06 112 SER A C 1
ATOM 812 O O . SER A 1 112 ? -3.725 21.300 30.918 1.00 84.06 112 SER A O 1
ATOM 814 N N . GLU A 1 113 ? -5.417 20.873 32.333 1.00 80.25 113 GLU A N 1
ATOM 815 C CA . GLU A 1 113 ? -6.429 21.610 31.554 1.00 80.25 113 GLU A CA 1
ATOM 816 C C . GLU A 1 113 ? -6.023 23.064 31.253 1.00 80.25 113 GLU A C 1
ATOM 818 O O . GLU A 1 113 ? -6.314 23.573 30.171 1.00 80.25 113 GLU A O 1
ATOM 823 N N . GLU A 1 114 ? -5.292 23.713 32.164 1.00 83.25 114 GLU A N 1
ATOM 824 C CA . GLU A 1 114 ? -4.798 25.083 31.980 1.00 83.25 114 GLU A CA 1
ATOM 825 C C . GLU A 1 114 ? -3.742 25.189 30.864 1.00 83.25 114 GLU A C 1
ATOM 827 O O . GLU A 1 114 ? -3.786 26.102 30.037 1.00 83.25 114 GLU A O 1
ATOM 832 N N . GLU A 1 115 ? -2.826 24.222 30.789 1.00 83.56 115 GLU A N 1
ATOM 833 C CA . GLU A 1 115 ? -1.775 24.181 29.766 1.00 83.56 115 GLU A CA 1
ATOM 834 C C . GLU A 1 115 ? -2.356 23.805 28.400 1.00 83.56 115 GLU A C 1
ATOM 836 O O . GLU A 1 115 ? -1.980 24.378 27.376 1.00 83.56 115 GLU A O 1
ATOM 841 N N . PHE A 1 116 ? -3.356 22.918 28.383 1.00 82.50 116 PHE A N 1
ATOM 842 C CA . PHE A 1 116 ? -4.106 22.593 27.172 1.00 82.50 116 PHE A CA 1
ATOM 843 C C . PHE A 1 116 ? -4.812 23.834 26.611 1.00 82.50 116 PHE A C 1
ATOM 845 O O . PHE A 1 116 ? -4.752 24.084 25.407 1.00 82.50 116 PHE A O 1
ATOM 852 N N . ALA A 1 117 ? -5.443 24.640 27.472 1.00 84.00 117 ALA A N 1
ATOM 853 C CA . ALA A 1 117 ? -6.140 25.854 27.062 1.00 84.00 117 ALA A CA 1
ATOM 854 C C . ALA A 1 117 ? -5.181 26.919 26.504 1.00 84.00 117 ALA A C 1
ATOM 856 O O . ALA A 1 117 ? -5.459 27.478 25.443 1.00 84.00 117 ALA A O 1
ATOM 857 N N . LYS A 1 118 ? -4.032 27.158 27.155 1.00 85.44 118 LYS A N 1
ATOM 858 C CA . LYS A 1 118 ? -3.008 28.098 26.655 1.00 85.44 118 LYS A CA 1
ATOM 859 C C . LYS A 1 118 ? -2.473 27.675 25.291 1.00 85.44 118 LYS A C 1
ATOM 861 O O . LYS A 1 118 ? -2.377 28.502 24.386 1.00 85.44 118 LYS A O 1
ATOM 866 N N . GLN A 1 119 ? -2.159 26.390 25.132 1.00 79.12 119 GLN A N 1
ATOM 867 C CA . GLN A 1 119 ? -1.602 25.880 23.883 1.00 79.12 119 GLN A CA 1
ATOM 868 C C . GLN A 1 119 ? -2.645 25.915 22.760 1.00 79.12 119 GLN A C 1
ATOM 870 O O . GLN A 1 119 ? -2.344 26.374 21.663 1.00 79.12 119 GLN A O 1
ATOM 875 N N . LYS A 1 120 ? -3.901 25.564 23.065 1.00 82.81 120 LYS A N 1
ATOM 876 C CA . LYS A 1 120 ? -5.041 25.690 22.149 1.00 82.81 120 LYS A CA 1
ATOM 877 C C . LYS A 1 120 ? -5.303 27.132 21.705 1.00 82.81 120 LYS A C 1
ATOM 879 O O . LYS A 1 120 ? -5.619 27.340 20.540 1.00 82.81 120 LYS A O 1
ATOM 884 N N . MET A 1 121 ? -5.204 28.116 22.602 1.00 80.06 121 MET A N 1
ATOM 885 C CA . MET A 1 121 ? -5.410 29.525 22.238 1.00 80.06 121 MET A CA 1
ATOM 886 C C . MET A 1 121 ? -4.278 30.057 21.360 1.00 80.06 121 MET A C 1
ATOM 888 O O . MET A 1 121 ? -4.561 30.719 20.373 1.00 80.06 121 MET A O 1
ATOM 892 N N . LYS A 1 122 ? -3.023 29.701 21.654 1.00 80.06 122 LYS A N 1
ATOM 893 C CA . LYS A 1 122 ? -1.859 30.085 20.837 1.00 80.06 122 LYS A CA 1
ATOM 894 C C . LYS A 1 122 ? -1.907 29.531 19.407 1.00 80.06 122 LYS A C 1
ATOM 896 O O . LYS A 1 122 ? -1.303 30.088 18.505 1.00 80.06 122 LYS A O 1
ATOM 901 N N . LEU A 1 123 ? -2.609 28.419 19.228 1.00 70.88 123 LEU A N 1
ATOM 902 C CA . LEU A 1 123 ? -2.859 27.772 17.942 1.00 70.88 123 LEU A CA 1
ATOM 903 C C . LEU A 1 123 ? -3.983 28.430 17.126 1.00 70.88 123 LEU A C 1
ATOM 905 O O . LEU A 1 123 ? -4.105 28.156 15.935 1.00 70.88 123 LEU A O 1
ATOM 909 N N . LEU A 1 124 ? -4.834 29.231 17.774 1.00 68.38 124 LEU A N 1
ATOM 910 C CA . LEU A 1 124 ? -6.010 29.872 17.177 1.00 68.38 124 LEU A CA 1
ATOM 911 C C . LEU A 1 124 ? -5.843 31.395 17.007 1.00 68.38 124 LEU A C 1
ATOM 913 O O . LEU A 1 124 ? -6.746 32.042 16.477 1.00 68.38 124 LEU A O 1
ATOM 917 N N . GLU A 1 125 ? -4.731 31.946 17.495 1.00 62.69 125 GLU A N 1
ATOM 918 C CA . GLU A 1 125 ? -4.290 33.338 17.319 1.00 62.69 125 GLU A CA 1
ATOM 919 C C . GLU A 1 125 ? -3.492 33.488 16.017 1.00 62.69 125 GLU A C 1
ATOM 921 O O . GLU A 1 125 ? -3.802 34.434 15.257 1.00 62.69 125 GLU A O 1
#